Protein AF-A0A4P9WQF4-F1 (afdb_monomer)

Secondary structure (DSSP, 8-state):
-EEEE---S---HHHHHHHHHHHTTT-S-EEEEESSPPPHHHHHHHHHH-SSSEEEEEHHHHSS-GGG-TTPPEEEEPPHHHHHHHHHH-SS-GGGS-EE-TTSHHHHHTTPPTT-EEEEE-SSS-S-EEEEEE-

Radius of gyration: 17.92 Å; Cα contacts (8 Å, |Δi|>4): 181; chains: 1; bounding box: 35×30×51 Å

InterPro domains:
  IPR000783 RNA polymerase, subunit H/Rpb5 C-terminal [PF01191] (64-128)
  IPR014381 DNA-directed RNA polymerase subunit Rpo5/Rpb5 [PTHR10535] (1-129)
  IPR035913 RPB5-like RNA polymerase subunit superfamily [G3DSA:3.90.940.20] (62-134)
  IPR035913 RPB5-like RNA polymerase subunit superfamily [SSF55287] (62-118)
  IPR036710 RNA polymerase Rpb5, N-terminal domain superfamily [G3DSA:3.40.1340.10] (1-61)
  IPR036710 RNA polymerase Rpb5, N-terminal domain superfamily [SSF53036] (1-65)

Organism: NCBI:txid388810

Foldseek 3Di:
DEEDEDPDQEDDLVNVVVVLVVQVVPHQAYEYEYQDDYDPNNVVSCVVSPPVHYHYDYVVVVPDDPCPDLFFFDKDWDDPVRVVVCCVPDPDDPVPAAEDECPPVVNVVVVPDAQTKMWTARPPDPGDIHIYGYD

Nearest PDB structures (foldseek):
  7wbx-assembly1_E  TM=8.817E-01  e=1.038E-11  Komagataella phaffii
  9ja1-assembly1_E  TM=8.743E-01  e=2.109E-11  Saccharomyces cerevisiae
  6hlq-assembly1_E  TM=8.588E-01  e=5.547E-11  Saccharomyces cerevisiae S288C
  6drd-assembly1_E  TM=8.471E-01  e=6.426E-10  Homo sapiens
  8hil-assembly1_E  TM=8.401E-01  e=7.940E-09  Brassica oleracea

Mean predicted aligned error: 7.62 Å

pLDDT: mean 82.01, std 7.4, range [55.91, 90.62]

Structure (mmCIF, N/CA/C/O backbone):
data_AF-A0A4P9WQF4-F1
#
_entry.id   AF-A0A4P9WQF4-F1
#
loop_
_atom_site.group_PDB
_atom_site.id
_atom_site.type_symbol
_atom_site.label_atom_id
_atom_site.label_alt_id
_atom_site.label_comp_id
_atom_site.label_asym_id
_atom_site.label_entity_id
_atom_site.label_seq_id
_atom_site.pdbx_PDB_ins_code
_atom_site.Cartn_x
_atom_site.Cartn_y
_atom_site.Cartn_z
_atom_site.occupancy
_atom_site.B_iso_or_equiv
_atom_site.auth_seq_id
_atom_site.auth_comp_id
_atom_site.auth_asym_id
_atom_site.auth_atom_id
_atom_site.pdbx_PDB_model_num
ATOM 1 N N . MET A 1 1 ? -0.306 -15.855 3.490 1.00 78.12 1 MET A N 1
ATOM 2 C CA . MET A 1 1 ? -1.170 -14.662 3.510 1.00 78.12 1 MET A CA 1
ATOM 3 C C . MET A 1 1 ? -2.424 -14.949 4.323 1.00 78.12 1 MET A C 1
ATOM 5 O O . MET A 1 1 ? -2.984 -16.028 4.160 1.00 78.12 1 MET A O 1
ATOM 9 N N . ILE A 1 2 ? -2.851 -14.028 5.186 1.00 87.25 2 ILE A N 1
ATOM 10 C CA . ILE A 1 2 ? -4.132 -14.094 5.909 1.00 87.25 2 ILE A CA 1
ATOM 11 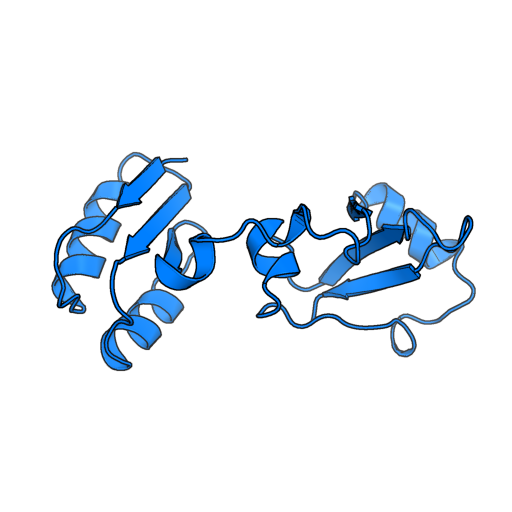C C . ILE A 1 2 ? -4.894 -12.780 5.737 1.00 87.25 2 ILE A C 1
ATOM 13 O O . ILE A 1 2 ? -4.273 -11.728 5.658 1.00 87.25 2 ILE A O 1
ATOM 17 N N . VAL A 1 3 ? -6.223 -12.837 5.690 1.00 89.31 3 VAL A N 1
ATOM 18 C CA . VAL A 1 3 ? -7.079 -11.643 5.702 1.00 89.31 3 VAL A CA 1
ATOM 19 C C . VAL A 1 3 ? -7.835 -11.626 7.022 1.00 89.31 3 VAL A C 1
ATOM 21 O O . VAL A 1 3 ? -8.517 -12.597 7.357 1.00 89.31 3 VAL A O 1
ATOM 24 N N . TYR A 1 4 ? -7.685 -10.552 7.790 1.00 88.75 4 TYR A N 1
ATOM 25 C CA . TYR A 1 4 ? -8.260 -10.421 9.120 1.00 88.75 4 TYR A CA 1
ATOM 26 C C . TYR A 1 4 ? -9.218 -9.233 9.180 1.00 88.75 4 TYR A C 1
ATOM 28 O O . TYR A 1 4 ? -8.803 -8.082 9.066 1.00 88.75 4 TYR A O 1
ATOM 36 N N . PHE A 1 5 ? -10.501 -9.524 9.389 1.00 89.56 5 PHE A N 1
ATOM 37 C CA . PHE A 1 5 ? -11.546 -8.516 9.550 1.00 89.56 5 PHE A CA 1
ATOM 38 C C . PHE A 1 5 ? -11.734 -8.191 11.030 1.00 89.56 5 PHE A C 1
ATOM 40 O O . PHE A 1 5 ? -12.100 -9.055 11.835 1.00 89.56 5 PHE A O 1
ATOM 47 N N . LEU A 1 6 ? -11.501 -6.936 11.391 1.00 88.06 6 LEU A N 1
ATOM 48 C CA . LEU A 1 6 ? -11.782 -6.423 12.721 1.00 88.06 6 LEU A CA 1
ATOM 49 C C . LEU A 1 6 ? -13.272 -6.121 12.858 1.00 88.06 6 LEU A C 1
ATOM 51 O O . LEU A 1 6 ? -13.861 -5.458 12.019 1.00 88.06 6 LEU A O 1
ATOM 55 N N . LYS A 1 7 ? -13.882 -6.597 13.944 1.00 84.69 7 LYS A N 1
ATOM 56 C CA . LYS A 1 7 ? -15.284 -6.289 14.282 1.00 84.69 7 LYS A CA 1
ATOM 57 C C . LYS A 1 7 ? -15.424 -5.083 15.208 1.00 84.69 7 LYS A C 1
ATOM 59 O O . LYS A 1 7 ? -16.532 -4.658 15.508 1.00 84.69 7 LYS A O 1
ATOM 64 N N . GLU A 1 8 ? -14.309 -4.589 15.734 1.00 82.31 8 GLU A N 1
ATOM 65 C CA . GLU A 1 8 ? -14.295 -3.515 16.717 1.00 82.31 8 GLU A CA 1
ATOM 66 C C . GLU A 1 8 ? -14.288 -2.157 16.014 1.00 82.31 8 GLU A C 1
ATOM 68 O O . GLU A 1 8 ? -13.441 -1.886 15.167 1.00 82.31 8 GLU A O 1
ATOM 73 N N . ASP A 1 9 ? -15.198 -1.279 16.429 1.00 73.06 9 ASP A N 1
ATOM 74 C CA . ASP A 1 9 ? -15.320 0.080 15.890 1.00 73.06 9 ASP A CA 1
ATOM 75 C C . ASP A 1 9 ? -14.154 1.002 16.280 1.00 73.06 9 ASP A C 1
ATOM 77 O O . ASP A 1 9 ? -13.912 2.013 15.624 1.00 73.06 9 ASP A O 1
ATOM 81 N N . ARG A 1 10 ? -13.459 0.706 17.386 1.00 77.38 10 ARG A N 1
ATOM 82 C CA . ARG A 1 10 ? -12.367 1.534 17.916 1.00 77.38 10 ARG A CA 1
ATOM 83 C C . ARG A 1 10 ? -11.091 0.722 18.005 1.00 77.38 10 ARG A C 1
ATOM 85 O O . ARG A 1 10 ? -10.898 -0.043 18.945 1.00 77.38 10 ARG A O 1
ATOM 92 N N . ILE A 1 11 ? -10.201 0.951 17.051 1.00 82.44 11 ILE A N 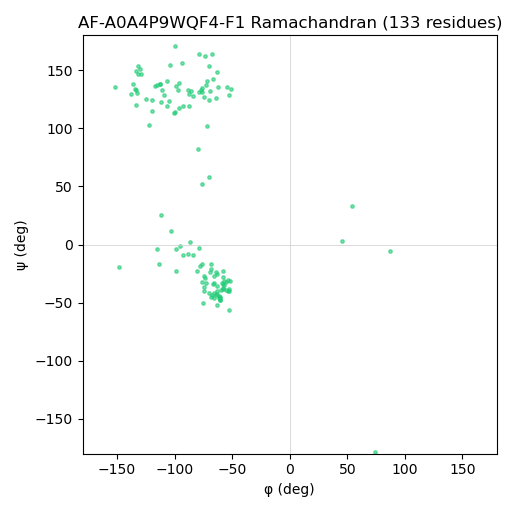1
ATOM 93 C CA . ILE A 1 11 ? -8.922 0.255 16.976 1.00 82.44 11 ILE A CA 1
ATOM 94 C C . ILE A 1 11 ? -7.839 1.175 17.525 1.00 82.44 11 ILE A C 1
ATOM 96 O O . ILE A 1 11 ? -7.534 2.228 16.965 1.00 82.44 11 ILE A O 1
ATOM 100 N N . GLY A 1 12 ? -7.281 0.772 18.663 1.00 82.56 12 GLY A N 1
ATOM 101 C CA . GLY A 1 12 ? -6.122 1.416 19.272 1.00 82.56 12 GLY A CA 1
ATOM 102 C C . GLY A 1 12 ? -4.824 0.665 18.982 1.00 82.56 12 GLY A C 1
ATOM 103 O O . GLY A 1 12 ? -4.829 -0.487 18.545 1.00 82.56 12 GLY A O 1
ATOM 104 N N . THR A 1 13 ? -3.700 1.285 19.337 1.00 83.25 13 THR A N 1
ATOM 105 C CA . THR A 1 13 ? -2.350 0.711 19.189 1.00 83.25 13 THR A CA 1
ATOM 106 C C . THR A 1 13 ? -2.218 -0.675 19.827 1.00 83.25 13 THR A C 1
ATOM 108 O O . THR A 1 13 ? -1.665 -1.579 19.215 1.00 83.25 13 THR A O 1
ATOM 111 N N . LYS A 1 14 ? -2.823 -0.897 21.003 1.00 84.38 14 LYS A N 1
ATOM 112 C CA . LYS A 1 14 ? -2.816 -2.199 21.702 1.00 84.38 14 LYS A CA 1
ATOM 113 C C . LYS A 1 14 ? -3.404 -3.347 20.872 1.00 84.38 14 LYS A C 1
ATOM 115 O O . LYS A 1 14 ? -2.903 -4.469 20.948 1.00 84.38 14 LYS A O 1
ATOM 120 N N . HIS A 1 15 ? -4.464 -3.080 20.107 1.00 83.69 15 HIS A N 1
ATOM 121 C CA . HIS A 1 15 ? -5.103 -4.092 19.261 1.00 83.69 15 HIS A CA 1
ATOM 122 C C . HIS A 1 15 ? -4.171 -4.476 18.113 1.00 83.69 15 HIS A C 1
ATOM 124 O O . HIS A 1 15 ? -3.934 -5.660 17.885 1.00 83.69 15 HIS A O 1
ATOM 130 N N . ILE A 1 16 ? -3.559 -3.475 17.476 1.00 82.94 16 ILE A N 1
ATOM 131 C CA . ILE A 1 16 ? -2.578 -3.668 16.405 1.00 82.94 16 ILE A CA 1
ATOM 132 C C . ILE A 1 16 ? -1.374 -4.469 16.911 1.00 82.94 16 ILE A C 1
ATOM 134 O O . ILE A 1 16 ? -1.017 -5.469 16.299 1.00 82.94 16 ILE A O 1
ATOM 138 N N . THR A 1 17 ? -0.800 -4.122 18.069 1.00 84.81 17 THR A N 1
ATOM 139 C CA . THR A 1 17 ? 0.336 -4.864 18.648 1.00 84.81 17 THR A CA 1
ATOM 140 C C . THR A 1 17 ? -0.009 -6.330 18.927 1.00 84.81 17 THR A C 1
ATOM 142 O O . THR A 1 17 ? 0.808 -7.224 18.708 1.00 84.81 17 THR A O 1
ATOM 145 N N . LYS A 1 18 ? -1.227 -6.609 19.410 1.00 85.62 18 LYS A N 1
ATOM 146 C CA . LYS A 1 18 ? -1.690 -7.983 19.655 1.00 85.62 18 LYS A CA 1
ATOM 147 C C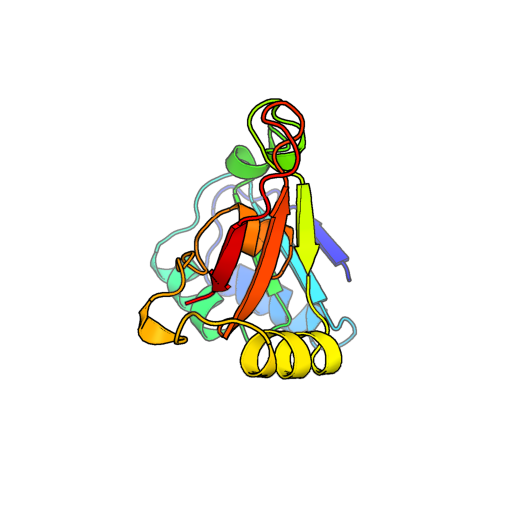 . LYS A 1 18 ? -1.773 -8.783 18.353 1.00 85.62 18 LYS A C 1
ATOM 149 O O . LYS A 1 18 ? -1.352 -9.937 18.328 1.00 85.62 18 LYS A O 1
ATOM 154 N N . ILE A 1 19 ? -2.308 -8.168 17.300 1.00 81.56 19 ILE A N 1
ATOM 155 C CA . ILE A 1 19 ? -2.439 -8.769 15.970 1.00 81.56 19 ILE A CA 1
ATOM 156 C C . ILE A 1 19 ? -1.057 -9.012 15.366 1.00 81.56 19 ILE A C 1
ATOM 158 O O . ILE A 1 19 ? -0.782 -10.129 14.938 1.00 81.56 19 ILE A O 1
ATOM 162 N N . TYR A 1 20 ? -0.160 -8.027 15.445 1.00 81.38 20 TYR A N 1
ATOM 163 C CA . TYR A 1 20 ? 1.228 -8.154 15.005 1.00 81.38 20 TYR A CA 1
ATOM 164 C C . TYR A 1 20 ? 1.906 -9.369 15.642 1.00 81.38 20 TYR A C 1
ATOM 166 O O . TYR A 1 20 ? 2.276 -10.306 14.943 1.00 81.38 20 TYR A O 1
ATOM 174 N N . ASN A 1 21 ? 1.921 -9.447 16.977 1.00 82.25 21 ASN A N 1
ATOM 175 C CA . ASN A 1 21 ? 2.521 -10.569 17.709 1.00 82.25 21 ASN A CA 1
ATOM 176 C C . ASN A 1 21 ? 1.916 -11.942 17.362 1.00 82.25 21 ASN A C 1
ATOM 178 O O . ASN A 1 21 ? 2.582 -12.970 17.512 1.00 82.25 21 ASN A O 1
ATOM 182 N N . MET A 1 22 ? 0.648 -11.983 16.945 1.00 79.06 22 MET A N 1
ATOM 183 C CA . MET A 1 22 ? -0.007 -13.207 16.484 1.00 79.06 22 MET A CA 1
ATOM 184 C C . MET A 1 22 ? 0.483 -13.617 15.087 1.00 79.06 22 MET A C 1
ATOM 186 O O . MET A 1 22 ? 0.689 -14.807 14.844 1.00 79.06 22 MET A O 1
ATOM 190 N N . ILE A 1 23 ? 0.684 -12.647 14.193 1.00 78.38 23 ILE A N 1
ATOM 191 C CA . ILE A 1 23 ? 1.065 -12.848 12.789 1.00 78.38 23 ILE A CA 1
ATOM 192 C C . ILE A 1 23 ? 2.541 -13.220 12.669 1.00 78.38 23 ILE A C 1
ATOM 194 O O . ILE A 1 23 ? 2.841 -14.256 12.075 1.00 78.38 23 ILE A O 1
ATOM 198 N N . THR A 1 24 ? 3.453 -12.462 13.293 1.00 71.81 24 THR A N 1
ATOM 199 C CA . THR A 1 24 ? 4.915 -12.626 13.125 1.00 71.81 24 THR A CA 1
ATOM 200 C C . THR A 1 24 ? 5.405 -14.030 13.489 1.00 71.81 24 THR A C 1
ATOM 202 O O . THR A 1 24 ? 6.447 -14.483 13.032 1.00 71.81 24 THR A O 1
ATOM 205 N N . ARG A 1 25 ? 4.645 -14.763 14.310 1.00 71.62 25 ARG A N 1
ATOM 206 C CA . ARG A 1 25 ? 4.991 -16.124 14.739 1.00 71.62 25 ARG A CA 1
ATOM 207 C C . ARG A 1 25 ? 4.720 -17.201 13.691 1.00 71.62 25 ARG A C 1
ATOM 209 O O . ARG A 1 25 ? 5.194 -18.320 13.874 1.00 71.62 25 ARG A O 1
ATOM 216 N N . ARG A 1 26 ? 3.894 -16.936 12.671 1.00 70.06 26 ARG A N 1
ATOM 217 C CA . ARG A 1 26 ? 3.389 -17.986 11.763 1.00 70.06 26 ARG A CA 1
ATOM 218 C C . ARG A 1 26 ? 3.132 -17.552 10.322 1.00 70.06 26 ARG A C 1
ATOM 220 O O . ARG A 1 26 ? 2.999 -18.424 9.469 1.00 70.06 26 ARG A O 1
ATOM 227 N N . ILE A 1 27 ? 2.980 -16.260 10.049 1.00 77.81 27 ILE A N 1
ATOM 228 C CA . ILE A 1 27 ? 2.432 -15.764 8.785 1.00 77.81 27 ILE A CA 1
ATOM 229 C C . ILE A 1 27 ? 3.326 -14.646 8.253 1.00 77.81 27 ILE A C 1
ATOM 231 O O . ILE A 1 27 ? 3.644 -13.707 8.973 1.00 77.81 27 ILE A O 1
ATOM 235 N N . SER A 1 28 ? 3.699 -14.755 6.979 1.00 77.44 28 SER A N 1
ATOM 236 C CA . SER A 1 28 ? 4.568 -13.801 6.284 1.00 77.44 28 SER A CA 1
ATOM 237 C C . SER A 1 28 ? 3.856 -12.543 5.786 1.00 77.44 28 SER A C 1
ATOM 239 O O . SER A 1 28 ? 4.514 -11.545 5.549 1.00 77.44 28 SER A O 1
ATOM 241 N N . HIS A 1 29 ? 2.535 -12.582 5.592 1.00 82.31 29 HIS A N 1
ATOM 242 C CA . HIS A 1 29 ? 1.779 -11.441 5.074 1.00 82.31 29 HIS A CA 1
ATOM 243 C C . HIS A 1 29 ? 0.324 -11.455 5.564 1.00 82.31 29 HIS A C 1
ATOM 245 O O . HIS A 1 29 ? -0.329 -12.510 5.559 1.00 82.31 29 HIS A O 1
ATOM 251 N N . CYS A 1 30 ? -0.191 -10.305 5.985 1.00 86.31 30 CYS A N 1
ATOM 252 C CA . CYS A 1 30 ? -1.513 -10.132 6.569 1.00 86.31 30 CYS A CA 1
ATOM 253 C C . CYS A 1 30 ? -2.201 -8.876 6.038 1.00 86.31 30 CYS A C 1
ATOM 255 O O . CYS A 1 30 ? -1.677 -7.781 6.169 1.00 86.31 30 CYS A O 1
ATOM 257 N N . ILE A 1 31 ? -3.435 -9.022 5.570 1.00 88.62 31 ILE A N 1
ATOM 258 C CA . ILE A 1 31 ? -4.304 -7.909 5.194 1.00 88.62 31 ILE A CA 1
ATOM 259 C C . ILE A 1 31 ? -5.272 -7.660 6.347 1.00 88.62 31 ILE A C 1
ATOM 261 O O . ILE A 1 31 ? -6.106 -8.509 6.671 1.00 88.62 31 ILE A O 1
ATOM 265 N N . LEU A 1 32 ? -5.153 -6.503 6.986 1.00 89.12 32 LEU A N 1
ATOM 266 C CA . LEU A 1 32 ? -6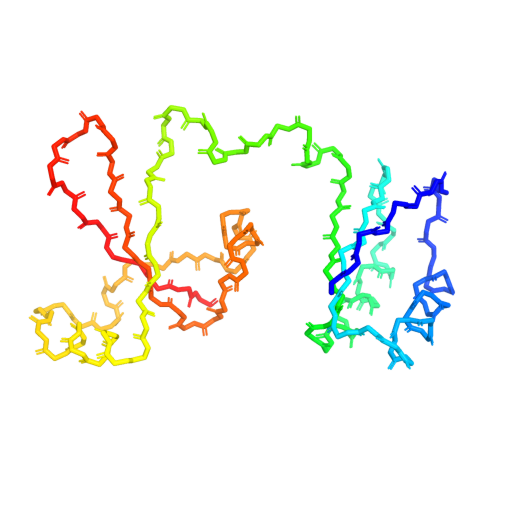.003 -6.061 8.079 1.00 89.12 32 LEU A CA 1
ATOM 267 C C . LEU A 1 32 ? -7.120 -5.163 7.545 1.00 89.12 32 LEU A C 1
ATOM 269 O O . LEU A 1 32 ? -6.858 -4.078 7.033 1.00 89.12 32 LEU A O 1
ATOM 273 N N . VAL A 1 33 ? -8.370 -5.587 7.706 1.00 90.62 33 VAL A N 1
ATOM 274 C CA . VAL A 1 33 ? -9.545 -4.814 7.284 1.00 90.62 33 VAL A CA 1
ATOM 275 C C . VAL A 1 33 ? -10.310 -4.334 8.507 1.00 90.62 33 VAL A C 1
ATOM 277 O O . VAL A 1 33 ? -10.567 -5.118 9.424 1.00 90.62 33 VAL A O 1
ATOM 280 N N . TYR A 1 34 ? -10.682 -3.057 8.525 1.00 90.44 34 TYR A N 1
ATOM 281 C CA . TYR A 1 34 ? -11.429 -2.454 9.625 1.00 90.44 34 TYR A CA 1
ATOM 282 C C . TYR A 1 34 ? -12.637 -1.633 9.161 1.00 90.44 34 TYR A C 1
ATOM 284 O O . TYR A 1 34 ? -12.564 -0.977 8.124 1.00 90.44 34 TYR A O 1
ATOM 292 N N . PRO A 1 35 ? -13.732 -1.613 9.944 1.00 89.44 35 PRO A N 1
ATOM 293 C CA . PRO A 1 35 ? -15.007 -1.045 9.510 1.00 89.44 35 PRO A CA 1
ATOM 294 C C . PRO A 1 35 ? -14.994 0.485 9.463 1.00 89.44 35 PRO A C 1
ATOM 296 O O . PRO A 1 35 ? -15.717 1.089 8.682 1.00 89.44 35 PRO A O 1
ATOM 299 N N . LYS A 1 36 ? -14.185 1.135 10.309 1.00 88.38 36 LYS A N 1
ATOM 300 C CA . LYS A 1 36 ? -14.103 2.598 10.417 1.00 88.38 36 LYS A CA 1
ATOM 301 C C . LYS A 1 36 ? -12.651 3.061 10.447 1.00 88.38 36 LYS A C 1
ATOM 303 O O . LYS A 1 36 ? -11.820 2.337 10.998 1.00 88.38 36 LYS A O 1
ATOM 308 N N . PRO A 1 37 ? -12.348 4.269 9.934 1.00 85.19 37 PRO A N 1
ATOM 309 C CA . PRO A 1 37 ? -11.013 4.845 10.021 1.00 85.19 37 PRO A CA 1
ATOM 310 C C . PRO A 1 37 ? -10.480 4.816 11.453 1.00 85.19 37 PRO A C 1
ATOM 312 O O . PRO A 1 37 ? -11.177 5.171 12.409 1.00 85.19 37 PRO A O 1
ATOM 315 N N . ILE A 1 38 ? -9.236 4.378 11.595 1.00 87.31 38 ILE A N 1
ATOM 316 C CA . ILE A 1 38 ? -8.553 4.318 12.883 1.00 87.31 38 ILE A CA 1
ATOM 317 C C . ILE A 1 38 ? -8.045 5.703 13.298 1.00 87.31 38 ILE A C 1
ATOM 319 O O . ILE A 1 38 ? -7.949 6.627 12.496 1.00 87.31 38 ILE A O 1
ATOM 323 N N . SER A 1 39 ? -7.705 5.862 14.577 1.00 86.25 39 SER A N 1
ATOM 324 C CA . SER A 1 39 ? -7.071 7.100 15.052 1.00 86.25 39 SER A CA 1
ATOM 325 C C . SER A 1 39 ? -5.703 7.329 14.396 1.00 86.25 39 SER A C 1
ATOM 327 O O . SER A 1 39 ? -4.962 6.368 14.197 1.00 86.25 39 SER A O 1
ATOM 329 N N . LEU A 1 40 ? -5.314 8.592 14.189 1.00 84.88 40 LEU A N 1
ATOM 330 C CA . LEU A 1 40 ? -4.007 8.963 13.623 1.00 84.88 40 LEU A CA 1
ATOM 331 C C . LEU A 1 40 ? -2.829 8.308 14.368 1.00 84.88 40 LEU A C 1
ATOM 333 O O . LEU A 1 40 ? -1.883 7.834 13.757 1.00 84.88 40 LEU A O 1
ATOM 337 N N . ALA A 1 41 ? -2.909 8.197 15.698 1.00 85.44 41 ALA A N 1
ATOM 338 C CA . ALA A 1 41 ? -1.885 7.517 16.495 1.00 85.44 41 ALA A CA 1
ATOM 339 C C . ALA A 1 41 ? -1.757 6.016 16.170 1.00 85.44 41 ALA A C 1
ATOM 341 O O . ALA A 1 41 ? -0.661 5.461 16.225 1.00 85.44 41 ALA A O 1
ATOM 342 N N . ALA A 1 42 ? -2.874 5.354 15.860 1.00 84.38 42 ALA A N 1
ATOM 343 C CA . ALA A 1 42 ? -2.898 3.954 15.450 1.00 84.38 42 ALA A CA 1
ATOM 344 C C . ALA A 1 42 ? -2.397 3.785 14.007 1.00 84.38 42 ALA A C 1
ATOM 346 O O . ALA A 1 42 ? -1.673 2.832 13.735 1.00 84.38 42 ALA A O 1
ATOM 347 N N . GLU A 1 43 ? -2.720 4.728 13.123 1.00 83.62 43 GLU A N 1
ATOM 348 C CA . GLU A 1 43 ? -2.224 4.778 11.744 1.00 83.62 43 GLU A CA 1
ATOM 349 C C . GLU A 1 43 ? -0.704 4.960 11.703 1.00 83.62 43 GLU A C 1
ATOM 351 O O . GLU A 1 43 ? -0.003 4.107 11.170 1.00 83.62 43 GLU A O 1
ATOM 356 N N . THR A 1 44 ? -0.166 5.961 12.406 1.00 84.88 44 THR A N 1
ATOM 357 C CA . THR A 1 44 ? 1.289 6.147 12.535 1.00 84.88 44 THR A CA 1
ATOM 358 C C . THR A 1 44 ? 1.973 4.932 13.169 1.00 84.88 44 THR A C 1
ATOM 360 O O . THR A 1 44 ? 3.126 4.628 12.867 1.00 84.88 44 THR A O 1
ATOM 363 N N . TYR A 1 45 ? 1.298 4.229 14.085 1.00 85.50 45 TYR A N 1
ATOM 364 C CA . TYR A 1 45 ? 1.835 2.999 14.662 1.00 85.50 45 TYR A CA 1
ATOM 365 C C . TYR A 1 45 ? 1.864 1.855 13.641 1.00 85.50 45 TYR A C 1
ATOM 367 O O . TYR A 1 45 ? 2.864 1.145 13.584 1.00 85.50 45 TYR A O 1
ATOM 375 N N . LEU A 1 46 ? 0.822 1.696 12.818 1.00 82.25 46 LEU A N 1
ATOM 376 C CA . LEU A 1 46 ? 0.809 0.731 11.715 1.00 82.25 46 LEU A CA 1
ATOM 377 C C . LEU A 1 46 ? 1.913 1.026 10.705 1.00 82.25 46 LEU A C 1
ATOM 379 O O . LEU A 1 46 ? 2.667 0.117 10.393 1.00 82.25 46 LEU A O 1
ATOM 383 N N . GLU A 1 47 ? 2.068 2.277 10.273 1.00 79.81 47 GLU A N 1
ATOM 384 C CA . GLU A 1 47 ? 3.130 2.693 9.344 1.00 79.81 47 GLU A CA 1
ATOM 385 C C . GLU A 1 47 ? 4.533 2.388 9.885 1.00 79.81 47 GLU A C 1
ATOM 387 O O . GLU A 1 47 ? 5.412 1.965 9.145 1.00 79.81 47 GLU A O 1
ATOM 392 N N . LYS A 1 48 ? 4.752 2.547 11.196 1.00 79.12 48 LYS A N 1
ATOM 393 C CA . LYS A 1 48 ? 6.028 2.185 11.840 1.00 79.12 48 LYS A CA 1
ATOM 394 C C . LYS A 1 48 ? 6.224 0.683 12.015 1.00 79.12 48 LYS A C 1
ATOM 396 O O . LYS A 1 48 ? 7.355 0.232 12.130 1.00 79.12 48 LYS A O 1
ATOM 401 N N . THR A 1 49 ? 5.128 -0.061 12.115 1.00 72.19 49 THR A N 1
ATOM 402 C CA . THR A 1 49 ? 5.130 -1.524 12.276 1.00 72.19 49 THR A CA 1
ATOM 403 C C . THR A 1 49 ? 5.149 -2.235 10.916 1.00 72.19 49 THR A C 1
ATOM 405 O O . THR A 1 49 ? 5.304 -3.450 10.862 1.00 72.19 49 THR A O 1
ATOM 408 N N . HIS A 1 50 ? 4.999 -1.478 9.827 1.00 62.84 50 HIS A N 1
ATOM 409 C CA . HIS A 1 50 ? 4.975 -1.906 8.432 1.00 62.84 50 HIS A CA 1
ATOM 410 C C . HIS A 1 50 ? 6.371 -2.373 7.961 1.00 62.84 50 HIS A C 1
ATOM 412 O O . HIS A 1 50 ? 6.936 -1.851 7.010 1.00 62.84 50 HIS A O 1
ATOM 418 N N . GLU A 1 51 ? 6.950 -3.373 8.624 1.00 57.41 51 GLU A N 1
ATOM 419 C CA . GLU A 1 51 ? 7.956 -4.239 8.008 1.00 57.41 51 GLU A CA 1
ATOM 420 C C . GLU A 1 51 ? 7.194 -5.260 7.150 1.00 57.41 51 GLU A C 1
ATOM 422 O O . GLU A 1 51 ? 6.859 -6.322 7.664 1.00 57.41 51 GLU A O 1
ATOM 427 N N . ASP A 1 52 ? 6.805 -4.890 5.918 1.00 60.72 52 ASP A N 1
ATOM 428 C CA . ASP A 1 52 ? 6.319 -5.697 4.761 1.00 60.72 52 ASP A CA 1
ATOM 429 C C . ASP A 1 52 ? 5.269 -6.818 4.981 1.00 60.72 52 ASP A C 1
ATOM 431 O O . ASP A 1 52 ? 4.865 -7.534 4.062 1.00 60.72 52 ASP A O 1
ATOM 435 N N . THR A 1 53 ? 4.785 -6.983 6.205 1.00 69.31 53 THR A N 1
ATOM 436 C CA . THR A 1 53 ? 4.057 -8.170 6.665 1.00 69.31 53 THR A CA 1
ATOM 437 C C . THR A 1 53 ? 2.604 -7.863 6.985 1.00 69.31 53 THR A C 1
ATOM 439 O O . THR A 1 53 ? 1.808 -8.797 7.085 1.00 69.31 53 THR A O 1
ATOM 442 N N . ILE A 1 54 ? 2.231 -6.591 7.155 1.00 80.88 54 ILE A N 1
ATOM 443 C CA . ILE A 1 54 ? 0.858 -6.184 7.463 1.00 80.88 54 ILE A CA 1
ATOM 444 C C . ILE A 1 54 ? 0.445 -5.021 6.579 1.00 80.88 54 ILE A C 1
ATOM 446 O O . ILE A 1 54 ? 1.025 -3.956 6.691 1.00 80.88 54 ILE A O 1
ATOM 450 N N . GLU A 1 55 ? -0.608 -5.204 5.793 1.00 84.69 55 GLU A N 1
ATOM 451 C CA . GLU A 1 55 ? -1.308 -4.148 5.066 1.00 84.69 55 GLU A CA 1
ATOM 452 C C . GLU A 1 55 ? -2.619 -3.800 5.756 1.00 84.69 55 GLU A C 1
ATOM 454 O O . GLU A 1 55 ? -3.207 -4.631 6.449 1.00 84.69 55 GLU A O 1
ATOM 459 N N . SER A 1 56 ? -3.108 -2.574 5.568 1.00 86.62 56 SER A N 1
ATOM 460 C CA . SER A 1 56 ? -4.306 -2.107 6.260 1.00 86.62 56 SER A CA 1
ATOM 461 C C . SER A 1 56 ? -5.281 -1.385 5.329 1.00 86.62 56 SER A C 1
ATOM 463 O O . SER A 1 56 ? -4.880 -0.528 4.538 1.00 86.62 56 SER A O 1
ATOM 465 N N . PHE A 1 57 ? -6.568 -1.724 5.435 1.00 88.75 57 PHE A N 1
ATOM 466 C CA . PHE A 1 57 ? -7.639 -1.176 4.607 1.00 88.75 57 PHE A CA 1
ATOM 467 C C . PHE A 1 57 ? -8.872 -0.830 5.443 1.00 88.75 57 PHE A C 1
ATOM 469 O O . PHE A 1 57 ? -9.314 -1.608 6.291 1.00 88.75 57 PHE A O 1
ATOM 476 N N . VAL A 1 58 ? -9.477 0.318 5.137 1.00 89.44 58 VAL A N 1
ATOM 477 C CA . VAL A 1 58 ? -10.837 0.633 5.589 1.00 89.44 58 VAL A CA 1
ATOM 478 C C . VAL A 1 58 ? -11.811 -0.166 4.724 1.00 89.44 58 VAL A C 1
ATOM 480 O O . VAL A 1 58 ? -11.681 -0.179 3.499 1.00 89.44 58 VAL A O 1
ATOM 483 N N . GLU A 1 59 ? -12.806 -0.794 5.339 1.00 90.25 59 GLU A N 1
ATOM 484 C CA . GLU A 1 59 ? -13.840 -1.576 4.657 1.00 90.25 59 GLU A CA 1
ATOM 485 C C . GLU A 1 59 ? -14.569 -0.760 3.576 1.00 90.25 59 GLU A C 1
ATOM 487 O O . GLU A 1 59 ? -14.763 -1.248 2.463 1.00 90.25 59 GLU A O 1
ATOM 492 N N . ASP A 1 60 ? -14.840 0.521 3.846 1.00 88.50 60 ASP A N 1
ATOM 493 C CA . ASP A 1 60 ? -15.434 1.464 2.890 1.00 88.50 60 ASP A CA 1
ATOM 494 C C . ASP A 1 60 ? -14.643 1.577 1.572 1.00 88.50 60 ASP A C 1
ATOM 496 O O . ASP A 1 60 ? -15.231 1.760 0.503 1.00 88.50 60 ASP A O 1
ATOM 500 N N . HIS A 1 61 ? -13.313 1.428 1.605 1.00 85.69 61 HIS A N 1
ATOM 501 C CA . HIS A 1 61 ? -12.478 1.465 0.398 1.00 85.69 61 HIS A CA 1
ATOM 502 C C . HIS A 1 61 ? -12.556 0.180 -0.435 1.00 85.69 61 HIS A C 1
ATOM 504 O O . HIS A 1 61 ? -12.183 0.193 -1.608 1.00 85.69 61 HIS A O 1
ATOM 510 N N . LEU A 1 62 ? -13.045 -0.917 0.145 1.00 88.25 62 LEU A N 1
ATOM 511 C CA . LEU A 1 62 ? -13.130 -2.229 -0.499 1.00 88.25 62 LEU A CA 1
ATOM 512 C C . LEU A 1 62 ? -14.527 -2.537 -1.060 1.00 88.25 62 LEU A C 1
ATOM 514 O O . LEU A 1 62 ? -14.700 -3.558 -1.726 1.00 88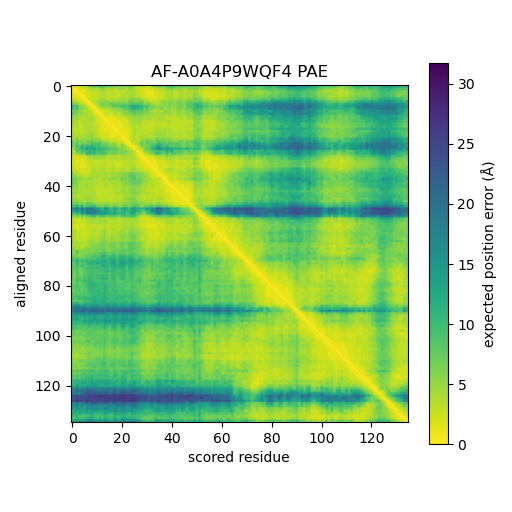.25 62 LEU A O 1
ATOM 518 N N . LEU A 1 63 ? -15.512 -1.654 -0.848 1.00 88.44 63 LEU A N 1
ATOM 519 C CA . LEU A 1 63 ? -16.898 -1.843 -1.303 1.00 88.44 63 LEU A CA 1
ATOM 520 C C . LEU A 1 63 ? -17.017 -2.030 -2.820 1.00 88.44 63 LEU A C 1
ATOM 522 O O . LEU A 1 63 ? -17.884 -2.761 -3.300 1.00 88.44 63 LEU A O 1
ATOM 526 N N . VAL A 1 64 ? -16.149 -1.369 -3.588 1.00 87.81 64 VAL A N 1
ATOM 527 C CA . VAL A 1 64 ? -16.122 -1.460 -5.048 1.00 87.81 64 VAL A CA 1
ATOM 528 C C . VAL A 1 64 ? -14.731 -1.866 -5.495 1.00 87.81 64 VAL A C 1
ATOM 530 O O . VAL A 1 64 ? -13.748 -1.182 -5.224 1.00 87.81 64 VAL A O 1
ATOM 533 N N . ASN A 1 65 ? -14.649 -2.951 -6.266 1.00 86.50 65 ASN A N 1
ATOM 534 C CA . ASN A 1 65 ? -13.396 -3.311 -6.910 1.00 86.50 65 ASN A CA 1
ATOM 535 C C . ASN A 1 65 ? -13.092 -2.322 -8.046 1.00 86.50 65 ASN A C 1
ATOM 537 O O . ASN A 1 65 ? -13.640 -2.425 -9.148 1.00 86.50 65 ASN A O 1
ATOM 541 N N . ILE A 1 66 ? -12.182 -1.388 -7.770 1.00 84.38 66 ILE A N 1
ATOM 542 C CA . ILE A 1 66 ? -11.758 -0.339 -8.700 1.00 84.38 66 ILE A CA 1
ATOM 543 C C . ILE A 1 66 ? -11.213 -0.896 -10.020 1.00 84.38 66 ILE A C 1
ATOM 545 O O . ILE A 1 66 ? -11.433 -0.283 -11.060 1.00 84.38 66 ILE A O 1
ATOM 549 N N . THR A 1 67 ? -10.584 -2.077 -10.019 1.00 82.38 67 THR A N 1
ATOM 550 C CA . THR A 1 67 ? -9.975 -2.671 -11.227 1.00 82.38 67 THR A CA 1
ATOM 551 C C . THR A 1 67 ? -11.004 -3.106 -12.267 1.00 82.38 67 THR A C 1
ATOM 553 O O . THR A 1 67 ? -10.686 -3.207 -13.449 1.00 82.38 67 THR A O 1
ATOM 556 N N . LYS A 1 68 ? -12.260 -3.316 -11.857 1.00 83.06 68 LYS A N 1
ATOM 557 C CA . LYS A 1 68 ? -13.359 -3.705 -12.753 1.00 83.06 68 LYS A CA 1
ATOM 558 C C . LYS A 1 68 ? -14.058 -2.508 -13.401 1.00 83.06 68 LYS A C 1
ATOM 560 O O . LYS A 1 68 ? -15.032 -2.684 -14.131 1.00 83.06 68 LYS A O 1
ATOM 565 N N . ASN A 1 69 ? -13.597 -1.288 -13.135 1.00 83.25 69 ASN A N 1
ATOM 566 C CA . ASN A 1 69 ? -14.150 -0.096 -13.760 1.00 83.25 69 ASN A CA 1
ATOM 567 C C . ASN A 1 69 ? -13.791 -0.066 -15.257 1.00 83.25 69 ASN A C 1
ATOM 569 O O . ASN A 1 69 ? -12.631 -0.218 -15.626 1.00 83.25 69 ASN A O 1
ATOM 573 N N . ARG A 1 70 ? -14.775 0.203 -16.125 1.00 80.75 70 ARG A N 1
ATOM 574 C CA . ARG A 1 70 ? -14.604 0.306 -17.589 1.00 80.75 70 ARG A CA 1
ATOM 575 C C . ARG A 1 70 ? -13.485 1.266 -18.018 1.00 80.75 70 ARG A C 1
ATOM 577 O O . ARG A 1 70 ? -12.892 1.089 -19.079 1.00 80.75 70 ARG A O 1
ATOM 584 N N . LEU A 1 71 ? -13.240 2.319 -17.239 1.00 80.56 71 LEU A N 1
ATOM 585 C CA . LEU A 1 71 ? -12.222 3.330 -17.535 1.00 80.56 71 LEU A CA 1
ATOM 586 C C . LEU A 1 71 ? -10.820 2.932 -17.060 1.00 80.56 71 LEU A C 1
ATOM 588 O O . LEU A 1 71 ? -9.857 3.621 -17.405 1.00 80.56 71 LEU A O 1
ATOM 592 N N . MET A 1 72 ? -10.689 1.849 -16.288 1.00 81.31 72 MET A N 1
ATOM 593 C CA . MET A 1 72 ? -9.388 1.379 -15.836 1.00 81.31 72 MET A CA 1
ATOM 594 C C . MET A 1 72 ? -8.642 0.652 -16.954 1.00 81.31 72 MET A C 1
ATOM 596 O O . MET A 1 72 ? -9.219 -0.178 -17.664 1.00 81.31 72 MET A O 1
ATOM 600 N N . PRO A 1 73 ? -7.354 0.973 -17.155 1.00 82.56 73 PRO A N 1
ATOM 601 C CA . PRO A 1 73 ? -6.512 0.199 -18.042 1.00 82.56 73 PRO A CA 1
ATOM 602 C C . PRO A 1 73 ? -6.149 -1.140 -17.390 1.00 82.56 73 PRO A C 1
ATOM 604 O O . PRO A 1 73 ? -6.244 -1.317 -16.177 1.00 82.56 73 PRO A O 1
ATOM 607 N N . ILE A 1 74 ? -5.696 -2.079 -18.213 1.00 82.12 74 ILE A N 1
ATOM 608 C CA . ILE A 1 74 ? -5.120 -3.335 -17.734 1.00 82.12 74 ILE A CA 1
ATOM 609 C C . ILE A 1 74 ? -3.649 -3.075 -17.422 1.00 82.12 74 ILE A C 1
ATOM 611 O O . ILE A 1 74 ? -2.936 -2.546 -18.280 1.00 82.12 74 ILE A O 1
ATOM 615 N N . TYR A 1 75 ? -3.226 -3.430 -16.211 1.00 85.88 75 TYR A N 1
ATOM 616 C CA . TYR A 1 75 ? -1.861 -3.268 -15.722 1.00 85.88 75 TYR A CA 1
ATOM 617 C C . TYR A 1 75 ? -1.069 -4.563 -15.891 1.00 85.88 75 TYR A C 1
ATOM 619 O O . TYR A 1 75 ? -1.581 -5.653 -15.639 1.00 85.88 75 TYR A O 1
ATOM 627 N N . TYR A 1 76 ? 0.182 -4.418 -16.309 1.00 85.88 76 TYR A N 1
ATOM 628 C CA . TYR A 1 76 ? 1.155 -5.490 -16.454 1.00 85.88 76 TYR A CA 1
ATOM 629 C C . TYR A 1 76 ? 2.470 -5.037 -15.816 1.00 85.88 76 TYR A C 1
ATOM 631 O O . TYR A 1 76 ? 2.920 -3.910 -16.048 1.00 85.88 76 TYR A O 1
ATOM 639 N N . PHE A 1 77 ? 3.065 -5.906 -15.009 1.00 86.38 77 PHE A N 1
ATOM 640 C CA . PHE A 1 77 ? 4.279 -5.622 -14.250 1.00 86.38 77 PHE A CA 1
ATOM 641 C C . PHE A 1 77 ? 5.484 -6.195 -14.973 1.00 86.38 77 PHE A C 1
ATOM 643 O O . PHE A 1 77 ? 5.419 -7.312 -15.484 1.00 86.38 77 PHE A O 1
ATOM 650 N N . LEU A 1 78 ? 6.552 -5.406 -15.040 1.00 86.56 78 LEU A N 1
ATOM 651 C CA . LEU A 1 78 ? 7.808 -5.831 -15.641 1.00 86.56 78 LEU A CA 1
ATOM 652 C C . LEU A 1 78 ? 8.637 -6.553 -14.583 1.00 86.56 78 LEU A C 1
ATOM 654 O O . LEU A 1 78 ? 8.814 -6.048 -13.477 1.00 86.56 78 LEU A O 1
ATOM 658 N N . THR A 1 79 ? 9.175 -7.712 -14.940 1.00 87.81 79 THR A N 1
ATOM 659 C CA . THR A 1 79 ? 10.228 -8.371 -14.158 1.00 87.81 79 THR A CA 1
ATOM 660 C C . THR A 1 79 ? 11.520 -7.554 -14.201 1.00 87.81 79 THR A C 1
ATOM 662 O O . THR A 1 79 ? 11.708 -6.736 -15.103 1.00 87.81 79 THR A O 1
ATOM 665 N N . ASP A 1 80 ? 12.466 -7.814 -13.295 1.00 87.00 80 ASP A N 1
ATOM 666 C CA . ASP A 1 80 ? 13.765 -7.119 -13.283 1.00 87.00 80 ASP A CA 1
ATOM 667 C C . ASP A 1 80 ? 14.491 -7.204 -14.635 1.00 87.00 80 ASP A C 1
ATOM 669 O O . ASP A 1 80 ? 15.025 -6.217 -15.141 1.00 87.00 80 ASP A O 1
ATOM 673 N N . THR A 1 81 ? 14.428 -8.371 -15.284 1.00 88.75 81 THR A N 1
ATOM 674 C CA . THR A 1 81 ? 15.035 -8.572 -16.608 1.00 88.75 81 THR A CA 1
ATOM 675 C C . THR A 1 81 ? 14.366 -7.730 -17.694 1.00 88.75 81 THR A C 1
ATOM 677 O O . THR A 1 81 ? 15.041 -7.134 -18.535 1.00 88.75 81 THR A O 1
ATOM 680 N N . GLU A 1 82 ? 13.036 -7.634 -17.673 1.00 87.31 82 GLU A N 1
ATOM 681 C CA . GLU A 1 82 ? 12.283 -6.828 -18.631 1.00 87.31 82 GLU A CA 1
ATOM 682 C C . GLU A 1 82 ? 12.443 -5.337 -18.347 1.00 87.31 82 GLU A C 1
ATOM 684 O O . GLU A 1 82 ? 12.490 -4.543 -19.284 1.00 87.31 82 GLU A O 1
ATOM 689 N N . LYS A 1 83 ? 12.583 -4.954 -17.076 1.00 86.44 83 LYS A N 1
ATOM 690 C CA . LYS A 1 83 ? 12.881 -3.593 -16.634 1.00 86.44 83 LYS A CA 1
ATOM 691 C C . LYS A 1 83 ? 14.232 -3.139 -17.183 1.00 86.44 83 LYS A C 1
ATOM 693 O O . LYS A 1 83 ? 14.305 -2.070 -17.789 1.00 86.44 83 LYS A O 1
ATOM 698 N N . ASP A 1 84 ? 15.268 -3.969 -17.093 1.00 85.81 84 ASP A N 1
ATOM 699 C CA . ASP A 1 84 ? 16.583 -3.679 -17.678 1.00 85.81 84 ASP A CA 1
ATOM 700 C C . ASP A 1 84 ? 16.520 -3.500 -19.198 1.00 85.81 84 ASP A C 1
ATOM 702 O O . ASP A 1 84 ? 17.090 -2.555 -19.755 1.00 85.81 84 ASP A O 1
ATOM 706 N N . ILE A 1 85 ? 15.809 -4.393 -19.892 1.00 86.31 85 ILE A N 1
ATOM 707 C CA . ILE A 1 85 ? 15.605 -4.291 -21.342 1.00 86.31 85 ILE A CA 1
ATOM 708 C C . ILE A 1 85 ? 14.823 -3.019 -21.676 1.00 86.31 85 ILE A C 1
ATOM 710 O O . ILE A 1 85 ? 15.177 -2.298 -22.612 1.00 86.31 85 ILE A O 1
ATOM 714 N N . PHE A 1 86 ? 13.789 -2.708 -20.900 1.00 84.12 86 PHE A N 1
ATOM 715 C CA . PHE A 1 86 ? 12.959 -1.524 -21.065 1.00 84.12 86 PHE A CA 1
ATOM 716 C C . PHE A 1 86 ? 13.776 -0.241 -20.911 1.00 84.12 86 PHE A C 1
ATOM 718 O O . PHE A 1 86 ? 13.661 0.652 -21.745 1.00 84.12 86 PHE A O 1
ATOM 725 N N . TYR A 1 87 ? 14.658 -0.153 -19.915 1.00 83.56 87 TYR A N 1
ATOM 726 C CA . TYR A 1 87 ? 15.553 0.994 -19.758 1.00 83.56 87 TYR A CA 1
ATOM 727 C C . TYR A 1 87 ? 16.580 1.120 -20.888 1.00 83.56 87 TYR A C 1
ATOM 729 O O . TYR A 1 87 ? 16.902 2.240 -21.274 1.00 83.56 87 TYR A O 1
ATOM 737 N N . LYS A 1 88 ? 17.053 0.004 -21.458 1.00 84.62 88 LYS A N 1
ATOM 738 C CA . LYS A 1 88 ? 18.008 0.005 -22.583 1.00 84.62 88 LYS A CA 1
ATOM 739 C C . LYS A 1 88 ? 17.371 0.358 -23.929 1.00 84.62 88 LYS A C 1
ATOM 741 O O . LYS A 1 88 ? 18.038 0.927 -24.787 1.00 84.62 88 LYS A O 1
ATOM 746 N N . THR A 1 89 ? 16.108 -0.011 -24.134 1.00 82.44 89 THR A N 1
ATOM 747 C CA . THR A 1 89 ? 15.401 0.137 -25.423 1.00 82.44 89 THR A CA 1
ATOM 748 C C . THR A 1 89 ? 14.509 1.374 -25.488 1.00 82.44 89 THR A C 1
ATOM 750 O O . THR A 1 89 ? 14.211 1.871 -26.572 1.00 82.44 89 THR A O 1
ATOM 753 N N . SER A 1 90 ? 14.085 1.894 -24.338 1.00 75.31 90 SER A N 1
ATOM 754 C CA . SER A 1 90 ? 13.278 3.104 -24.230 1.00 75.31 90 SER A CA 1
ATOM 755 C C . SER A 1 90 ? 14.088 4.345 -24.586 1.00 75.31 90 SER A C 1
ATOM 757 O O . SER A 1 90 ? 15.065 4.664 -23.916 1.00 75.31 90 SER A O 1
ATOM 759 N N . CYS A 1 91 ? 13.606 5.129 -25.549 1.00 66.56 91 CYS A N 1
ATOM 760 C CA . CYS A 1 91 ? 14.208 6.422 -25.882 1.00 66.56 91 CYS A CA 1
ATOM 761 C C . CYS A 1 91 ? 14.031 7.490 -24.784 1.00 66.56 91 CYS A C 1
ATOM 763 O O . CYS A 1 91 ? 14.712 8.511 -24.820 1.00 66.56 91 CYS A O 1
ATOM 765 N N . LEU A 1 92 ? 13.107 7.292 -23.833 1.00 80.38 92 LEU A N 1
ATOM 766 C CA . LEU A 1 92 ? 12.839 8.257 -22.763 1.00 80.38 92 LEU A CA 1
ATOM 767 C C . LEU A 1 92 ? 13.737 8.021 -21.537 1.00 80.38 92 LEU A C 1
ATOM 769 O O . LEU A 1 92 ? 13.806 6.879 -21.065 1.00 80.38 92 LEU A O 1
ATOM 773 N N . PRO A 1 93 ? 14.356 9.080 -20.978 1.00 79.69 93 PRO A N 1
ATOM 774 C CA . PRO A 1 93 ? 15.104 9.003 -19.729 1.00 79.69 93 PRO A CA 1
ATOM 775 C C . PRO A 1 93 ? 14.162 8.789 -18.537 1.00 79.69 93 PRO A C 1
ATOM 777 O O . PRO A 1 93 ? 13.005 9.212 -18.561 1.00 79.69 93 PRO A O 1
ATOM 780 N N . ASP A 1 94 ? 14.670 8.176 -17.464 1.00 80.25 94 ASP A N 1
ATOM 781 C CA . ASP A 1 94 ? 13.877 7.847 -16.268 1.00 80.25 94 ASP A CA 1
ATOM 782 C C . ASP A 1 94 ? 13.203 9.076 -15.625 1.00 80.25 94 ASP A C 1
ATOM 784 O O . ASP A 1 94 ? 12.057 9.015 -15.185 1.00 80.25 94 ASP A O 1
ATOM 788 N N . SER A 1 95 ? 13.865 10.236 -15.671 1.00 82.19 95 SER A N 1
ATOM 789 C CA . SER A 1 95 ? 13.340 11.506 -15.152 1.00 82.19 95 SER A CA 1
ATOM 790 C C . SER A 1 95 ? 12.082 12.008 -15.866 1.00 82.19 95 SER A C 1
ATOM 792 O O . SER A 1 95 ? 11.301 12.744 -15.269 1.00 82.19 95 SER A O 1
ATOM 794 N N . GLN A 1 96 ? 11.872 11.621 -17.127 1.00 84.12 96 GLN A N 1
ATOM 795 C CA . GLN A 1 96 ? 10.705 12.020 -17.921 1.00 84.12 96 GLN A CA 1
ATOM 796 C C . GLN A 1 96 ? 9.577 10.985 -17.870 1.00 84.12 96 GLN A C 1
ATOM 798 O O . GLN A 1 96 ? 8.528 11.185 -18.487 1.00 84.12 96 GLN A O 1
ATOM 803 N N . ARG A 1 97 ? 9.768 9.865 -17.164 1.00 84.50 97 ARG A N 1
ATOM 804 C CA . ARG A 1 97 ? 8.737 8.834 -17.072 1.00 84.50 97 ARG A CA 1
ATOM 805 C C . ARG A 1 97 ? 7.590 9.301 -16.170 1.00 84.50 97 ARG A C 1
ATOM 807 O O . ARG A 1 97 ? 7.845 9.841 -15.091 1.00 84.50 97 ARG A O 1
ATOM 814 N N . PRO A 1 98 ? 6.328 9.064 -16.569 1.00 87.31 98 PRO A N 1
ATOM 815 C CA . PRO A 1 98 ? 5.185 9.271 -15.693 1.00 87.31 98 PRO A CA 1
ATOM 816 C C . PRO A 1 98 ? 5.356 8.498 -14.385 1.00 87.31 98 PRO A C 1
ATOM 818 O O . PRO A 1 98 ? 5.735 7.325 -14.393 1.00 87.31 98 PRO A O 1
ATOM 821 N N . ARG A 1 99 ? 5.058 9.155 -13.265 1.00 89.38 99 ARG A N 1
ATOM 822 C CA . ARG A 1 99 ? 5.179 8.576 -11.928 1.00 89.38 99 ARG A CA 1
ATOM 823 C C . ARG A 1 99 ? 3.813 8.407 -11.282 1.00 89.38 99 ARG A C 1
ATOM 825 O O . ARG A 1 99 ? 2.968 9.297 -11.379 1.00 89.38 99 ARG A O 1
ATOM 832 N N . ILE A 1 100 ? 3.606 7.274 -10.624 1.00 89.06 100 ILE A N 1
ATOM 833 C CA . ILE A 1 100 ? 2.426 7.009 -9.799 1.00 89.06 100 ILE A CA 1
ATOM 834 C C . ILE A 1 100 ? 2.831 7.064 -8.324 1.00 89.06 100 ILE A C 1
ATOM 836 O O . ILE A 1 100 ? 3.925 6.646 -7.958 1.00 89.06 100 ILE A O 1
ATOM 840 N N . SER A 1 101 ? 1.976 7.624 -7.470 1.00 87.94 101 SER A N 1
ATOM 841 C CA . SER A 1 101 ? 2.225 7.618 -6.024 1.00 87.94 101 SER A CA 1
ATOM 842 C C . SER A 1 101 ? 2.021 6.214 -5.460 1.00 87.94 101 SER A C 1
ATOM 844 O O . SER A 1 101 ? 1.029 5.577 -5.805 1.00 87.94 101 SER A O 1
ATOM 846 N N . ILE A 1 102 ? 2.873 5.789 -4.525 1.00 85.31 102 ILE A N 1
ATOM 847 C CA . ILE A 1 102 ? 2.687 4.560 -3.737 1.00 85.31 102 ILE A CA 1
ATOM 848 C C . ILE A 1 102 ? 1.319 4.494 -3.034 1.00 85.31 102 ILE A C 1
ATOM 850 O O . ILE A 1 102 ? 0.719 3.433 -2.893 1.00 85.31 102 ILE A O 1
ATOM 854 N N . ASN A 1 103 ? 0.756 5.651 -2.670 1.00 83.00 103 ASN A N 1
ATOM 855 C CA . ASN A 1 103 ? -0.566 5.750 -2.050 1.00 83.00 103 ASN A CA 1
ATOM 856 C C . ASN A 1 103 ? -1.727 5.644 -3.045 1.00 83.00 103 ASN A C 1
ATOM 858 O O . ASN A 1 103 ? -2.888 5.674 -2.637 1.00 83.00 103 ASN A O 1
ATOM 862 N N . ASN A 1 104 ? -1.449 5.538 -4.346 1.00 86.12 104 ASN A N 1
ATOM 863 C CA . ASN A 1 104 ? -2.491 5.311 -5.330 1.00 86.12 104 ASN A CA 1
ATOM 864 C C . ASN A 1 104 ? -3.168 3.955 -5.054 1.00 86.12 104 ASN A C 1
ATOM 866 O O . ASN A 1 104 ? -2.476 2.960 -4.826 1.00 86.12 104 ASN A O 1
ATOM 870 N N . PRO A 1 105 ? -4.507 3.873 -5.108 1.00 83.88 105 PRO A N 1
ATOM 871 C CA . PRO A 1 105 ? -5.209 2.634 -4.797 1.00 83.88 105 PRO A CA 1
ATOM 872 C C . PRO A 1 105 ? -4.883 1.497 -5.780 1.00 83.88 105 PRO A C 1
ATOM 874 O O . PRO A 1 105 ? -4.975 0.335 -5.404 1.00 83.88 105 PRO A O 1
ATOM 877 N N . VAL A 1 106 ? -4.444 1.807 -7.007 1.00 85.69 106 VAL A N 1
ATOM 878 C CA . VAL A 1 106 ? -3.911 0.808 -7.947 1.00 85.69 106 VAL A CA 1
ATOM 879 C C . VAL A 1 106 ? -2.586 0.235 -7.446 1.00 85.69 106 VAL A C 1
ATOM 881 O O . VAL A 1 106 ? -2.409 -0.978 -7.499 1.00 85.69 106 VAL A O 1
ATOM 884 N N . CYS A 1 107 ? -1.682 1.078 -6.934 1.00 87.00 107 CYS A N 1
ATOM 885 C CA . CYS A 1 107 ? -0.413 0.614 -6.370 1.00 87.00 107 CYS A CA 1
ATOM 886 C C . CYS A 1 107 ? -0.641 -0.318 -5.190 1.00 87.00 107 CYS A C 1
ATOM 888 O O . CYS A 1 107 ? -0.075 -1.402 -5.163 1.00 87.00 107 CYS A O 1
ATOM 890 N N . ARG A 1 108 ? -1.545 0.061 -4.282 1.00 84.69 108 ARG A N 1
ATOM 891 C CA . ARG A 1 108 ? -1.918 -0.785 -3.143 1.00 84.69 108 ARG A CA 1
ATOM 892 C C . ARG A 1 108 ? -2.576 -2.097 -3.572 1.00 84.69 108 ARG A C 1
ATOM 894 O O . ARG A 1 108 ? -2.289 -3.127 -2.991 1.00 84.69 108 ARG A O 1
ATOM 901 N N . TYR A 1 109 ? -3.437 -2.081 -4.593 1.00 86.25 109 TYR A N 1
ATOM 902 C CA . TYR A 1 109 ? -4.125 -3.294 -5.054 1.00 86.25 109 TYR A CA 1
ATOM 903 C C . TYR A 1 109 ? -3.179 -4.328 -5.680 1.00 86.25 109 TYR A C 1
ATOM 905 O O . TYR A 1 109 ? -3.430 -5.526 -5.584 1.00 86.25 109 TYR A O 1
ATOM 913 N N . TYR A 1 110 ? -2.132 -3.868 -6.366 1.00 86.12 110 TYR A N 1
ATOM 914 C CA . TYR A 1 110 ? -1.157 -4.732 -7.034 1.00 86.12 110 TYR A CA 1
ATOM 915 C C . TYR A 1 110 ? 0.168 -4.863 -6.271 1.00 86.12 110 TYR A C 1
ATOM 917 O O . TYR A 1 110 ? 1.132 -5.353 -6.851 1.00 86.12 110 TYR A O 1
ATOM 925 N N . GLU A 1 111 ? 0.222 -4.409 -5.015 1.00 82.81 111 GLU A N 1
ATOM 926 C CA . GLU A 1 111 ? 1.421 -4.461 -4.162 1.00 82.81 111 GLU A CA 1
ATOM 927 C C . GLU A 1 111 ? 2.665 -3.819 -4.817 1.00 82.81 111 GLU A C 1
ATOM 929 O O . GLU A 1 111 ? 3.798 -4.248 -4.600 1.00 82.81 111 GLU A O 1
ATOM 934 N N . ILE A 1 112 ? 2.454 -2.775 -5.630 1.00 85.38 112 ILE A N 1
ATOM 935 C CA . ILE A 1 112 ? 3.522 -2.090 -6.371 1.00 85.38 112 ILE A CA 1
ATOM 936 C C . ILE A 1 112 ? 4.481 -1.441 -5.378 1.00 85.38 112 ILE A C 1
ATOM 938 O O . ILE A 1 112 ? 4.052 -0.625 -4.563 1.00 85.38 112 ILE A O 1
ATOM 942 N N . GLN A 1 113 ? 5.772 -1.739 -5.499 1.00 84.94 113 GLN A N 1
ATOM 943 C CA . GLN A 1 113 ? 6.816 -1.170 -4.658 1.00 84.94 113 GLN A CA 1
ATOM 944 C C . GLN A 1 113 ? 7.449 0.076 -5.295 1.00 84.94 113 GLN A C 1
ATOM 946 O O . GLN A 1 113 ? 7.419 0.246 -6.522 1.00 84.94 113 GLN A O 1
ATOM 951 N N . PRO A 1 114 ? 8.051 0.973 -4.491 1.00 85.50 114 PRO A N 1
ATOM 952 C CA . PRO A 1 114 ? 8.807 2.106 -5.013 1.00 85.50 114 PRO A CA 1
AT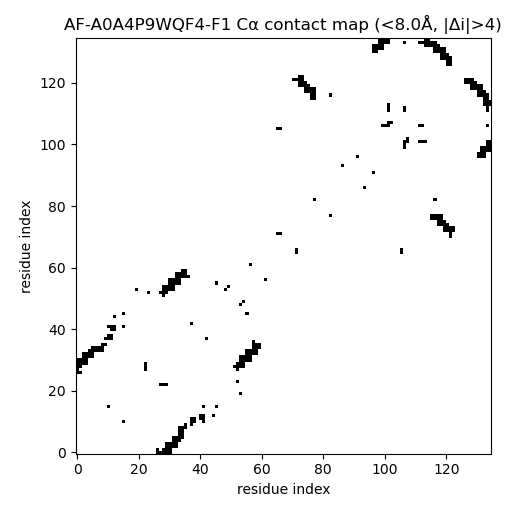OM 953 C C . PRO A 1 114 ? 9.874 1.657 -6.022 1.00 85.50 114 PRO A C 1
ATOM 955 O O . PRO A 1 114 ? 10.688 0.776 -5.752 1.00 85.50 114 PRO A O 1
ATOM 958 N N . GLY A 1 115 ? 9.881 2.275 -7.204 1.00 84.31 115 GLY A N 1
ATOM 959 C CA . GLY A 1 115 ? 10.785 1.929 -8.301 1.00 84.31 115 GLY A CA 1
ATOM 960 C C . GLY A 1 115 ? 10.290 0.820 -9.234 1.00 84.31 115 GLY A C 1
ATOM 961 O O . GLY A 1 115 ? 10.934 0.583 -10.262 1.00 84.31 115 GLY A O 1
ATOM 962 N N . ASP A 1 116 ? 9.163 0.167 -8.953 1.00 85.62 116 ASP A N 1
ATOM 963 C CA . ASP A 1 116 ? 8.574 -0.795 -9.883 1.00 85.62 116 ASP A CA 1
ATOM 964 C C . ASP A 1 116 ? 8.071 -0.107 -11.148 1.00 85.62 116 ASP A C 1
ATOM 966 O O . ASP A 1 116 ? 7.513 1.000 -11.128 1.00 85.62 116 ASP A O 1
ATOM 970 N N . VAL A 1 117 ? 8.260 -0.794 -12.274 1.00 85.00 117 VAL A N 1
ATOM 971 C CA . VAL A 1 117 ? 7.820 -0.323 -13.584 1.00 85.00 117 VAL A CA 1
ATOM 972 C C . VAL A 1 117 ? 6.659 -1.187 -14.036 1.00 85.00 117 VAL A C 1
ATOM 974 O O . VAL A 1 117 ? 6.738 -2.414 -14.075 1.00 85.00 117 VAL A O 1
ATOM 977 N N . HIS A 1 118 ? 5.577 -0.529 -14.422 1.00 85.50 118 HIS A N 1
ATOM 978 C CA . HIS A 1 118 ? 4.411 -1.194 -14.975 1.00 85.50 118 HIS A CA 1
ATOM 979 C C . HIS A 1 118 ? 3.991 -0.514 -16.265 1.00 85.50 118 HIS A C 1
ATOM 981 O O . HIS A 1 118 ? 4.179 0.691 -16.468 1.00 85.50 118 HIS A O 1
ATOM 987 N N . HIS A 1 119 ? 3.385 -1.297 -17.146 1.00 85.19 119 HIS A N 1
ATOM 988 C CA . HIS A 1 119 ? 2.781 -0.790 -18.359 1.00 85.19 119 HIS A CA 1
ATOM 989 C C . HIS A 1 119 ? 1.276 -1.017 -18.331 1.00 85.19 119 HIS A C 1
ATOM 991 O O . HIS A 1 119 ? 0.775 -2.056 -17.905 1.00 85.19 119 HIS A O 1
ATOM 997 N N . SER A 1 120 ? 0.544 0.003 -18.764 1.00 80.56 120 SER A N 1
ATOM 998 C CA . SER A 1 120 ? -0.911 0.017 -18.760 1.00 80.56 120 SER A CA 1
ATOM 999 C C . SER A 1 120 ? -1.437 0.108 -20.187 1.00 80.56 120 SER A C 1
ATOM 1001 O O . SER A 1 120 ? -0.931 0.878 -21.012 1.00 80.56 120 SER A O 1
ATOM 1003 N N . LYS A 1 121 ? -2.458 -0.695 -20.494 1.00 79.50 121 LYS A N 1
ATOM 1004 C CA . LYS A 1 121 ? -3.118 -0.706 -21.802 1.00 79.50 121 LYS A CA 1
ATOM 1005 C C . LYS A 1 121 ? -4.588 -0.349 -21.650 1.00 79.50 121 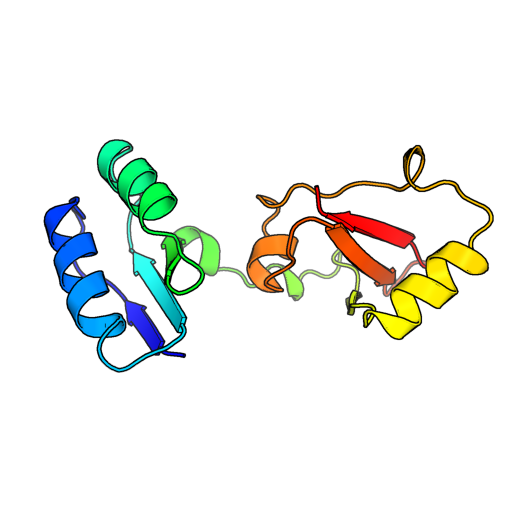LYS A C 1
ATOM 1007 O O . LYS A 1 121 ? -5.330 -1.011 -20.925 1.00 79.50 121 LYS A O 1
ATOM 1012 N N . LYS A 1 122 ? -5.033 0.683 -22.369 1.00 71.94 122 LYS A N 1
ATOM 1013 C CA . LYS A 1 122 ? -6.451 1.058 -22.403 1.00 71.94 122 LYS A CA 1
ATOM 1014 C C . LYS A 1 122 ? -7.231 0.058 -23.250 1.00 71.94 122 LYS A C 1
ATOM 1016 O O . LYS A 1 122 ? -6.905 -0.166 -24.411 1.00 71.94 122 LYS A O 1
ATOM 1021 N N . GLN A 1 123 ? -8.298 -0.495 -22.683 1.00 64.19 123 GLN A N 1
ATOM 1022 C CA . GLN A 1 123 ? -9.115 -1.511 -23.349 1.00 64.19 123 GLN A CA 1
ATOM 1023 C C . GLN A 1 123 ? -9.848 -0.963 -24.596 1.00 64.19 123 GLN A C 1
ATOM 1025 O O . GLN A 1 123 ? -10.084 -1.712 -25.535 1.00 64.19 123 GLN A O 1
ATOM 1030 N N . HIS A 1 124 ? -10.150 0.343 -24.637 1.00 62.47 124 HIS A N 1
ATOM 1031 C CA . HIS A 1 124 ? -11.012 0.959 -25.662 1.00 62.47 124 HIS A CA 1
ATOM 1032 C C . HIS A 1 124 ? -10.307 1.978 -26.586 1.00 62.47 124 HIS A C 1
ATOM 1034 O O . HIS A 1 124 ? -10.938 2.496 -27.499 1.00 62.47 124 HIS A O 1
ATOM 1040 N N . ALA A 1 125 ? -9.024 2.299 -26.372 1.00 55.91 125 ALA A N 1
ATOM 1041 C CA . ALA A 1 125 ? -8.351 3.434 -27.032 1.00 55.91 125 ALA A CA 1
ATOM 1042 C C . ALA A 1 125 ? -7.255 3.032 -28.046 1.00 55.91 125 ALA A C 1
ATOM 1044 O O . ALA A 1 125 ? -6.319 3.790 -28.284 1.00 55.91 125 ALA A O 1
ATOM 1045 N N . GLY A 1 126 ? -7.337 1.835 -28.636 1.00 57.78 126 GLY A N 1
ATOM 1046 C CA . GLY A 1 126 ? -6.267 1.297 -29.487 1.00 57.78 126 GLY A CA 1
ATOM 1047 C C . GLY A 1 126 ? -5.038 0.828 -28.688 1.00 57.78 126 GLY A C 1
ATOM 1048 O O . GLY A 1 126 ? -5.031 0.847 -27.457 1.00 57.78 126 GLY A O 1
ATOM 1049 N N . LYS A 1 127 ? -3.989 0.346 -29.374 1.00 60.53 127 LYS A N 1
ATOM 1050 C CA . LYS A 1 127 ? -2.761 -0.205 -28.753 1.00 60.53 127 LYS A CA 1
ATOM 1051 C C . LYS A 1 127 ? -1.832 0.898 -28.207 1.00 60.53 127 LYS A C 1
ATOM 1053 O O . LYS A 1 127 ? -0.653 0.916 -28.540 1.00 60.53 127 LYS A O 1
ATOM 1058 N N . TYR A 1 128 ? -2.338 1.816 -27.385 1.00 63.00 128 TYR A N 1
ATOM 1059 C CA . TYR A 1 128 ? -1.475 2.747 -26.658 1.00 63.00 128 TYR A CA 1
ATOM 1060 C C . TYR A 1 128 ? -1.037 2.107 -25.340 1.00 63.00 128 TYR A C 1
ATOM 1062 O O . TYR A 1 128 ? -1.877 1.741 -24.512 1.00 63.00 128 TYR A O 1
ATOM 1070 N N . VAL A 1 129 ? 0.273 1.941 -25.176 1.00 70.25 129 VAL A N 1
ATOM 1071 C CA . VAL A 1 129 ? 0.895 1.404 -23.964 1.00 70.25 129 VAL A CA 1
ATOM 1072 C C . VAL A 1 129 ? 1.567 2.567 -23.251 1.00 70.25 129 VAL A C 1
ATOM 1074 O O . VAL A 1 129 ? 2.443 3.212 -23.820 1.00 70.25 129 VAL A O 1
ATOM 1077 N N . SER A 1 130 ? 1.134 2.856 -22.025 1.00 76.81 130 SER A N 1
ATOM 1078 C CA . SER A 1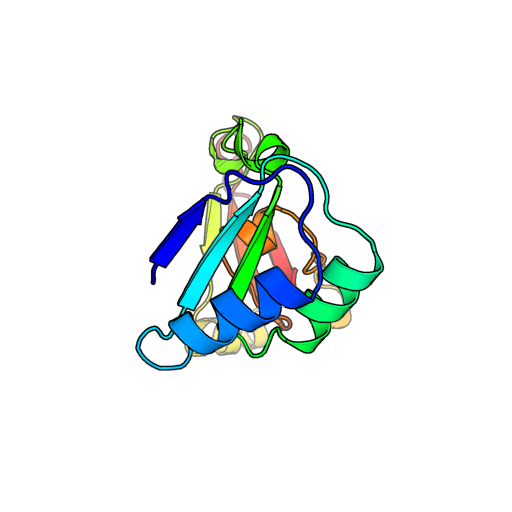 130 ? 1.775 3.864 -21.178 1.00 76.81 130 SER A CA 1
ATOM 1079 C C . SER A 1 130 ? 2.574 3.162 -20.095 1.00 76.81 130 SER A C 1
ATOM 1081 O O . SER A 1 130 ? 2.000 2.381 -19.335 1.00 76.81 130 SER A O 1
ATOM 1083 N N . CYS A 1 131 ? 3.871 3.451 -20.018 1.00 81.00 131 CYS A N 1
ATOM 1084 C CA . CYS A 1 131 ? 4.746 2.946 -18.965 1.00 81.00 131 CYS A CA 1
ATOM 1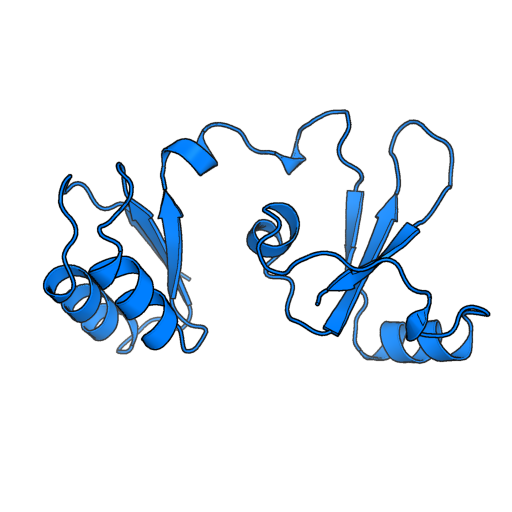085 C C . CYS A 1 131 ? 4.892 3.991 -17.862 1.00 81.00 131 CYS A C 1
ATOM 1087 O O . CYS A 1 131 ? 5.153 5.160 -18.155 1.00 81.00 131 CYS A O 1
ATOM 1089 N N . CYS A 1 132 ? 4.748 3.559 -16.615 1.00 84.25 132 CYS A N 1
ATOM 1090 C CA . CYS A 1 132 ? 4.839 4.410 -15.439 1.00 84.25 132 CYS A CA 1
ATOM 1091 C C . CYS A 1 132 ? 5.758 3.767 -14.394 1.00 84.25 132 CYS A C 1
ATOM 1093 O O . CYS A 1 132 ? 5.892 2.543 -14.345 1.00 84.25 132 CYS A O 1
ATOM 1095 N N . VAL A 1 133 ? 6.364 4.601 -13.551 1.00 85.69 133 VAL A N 1
ATOM 1096 C CA . VAL A 1 133 ? 7.237 4.186 -12.442 1.00 85.69 133 VAL A CA 1
ATOM 1097 C C . VAL A 1 133 ? 6.560 4.534 -11.118 1.00 85.69 133 VAL A C 1
ATOM 1099 O O . VAL A 1 133 ? 5.961 5.605 -11.003 1.00 85.69 133 VAL A O 1
ATOM 1102 N N . CYS A 1 134 ? 6.613 3.655 -10.120 1.00 85.88 134 CYS A N 1
ATOM 1103 C CA . CYS A 1 134 ? 6.154 4.012 -8.777 1.00 85.88 134 CYS A CA 1
ATOM 1104 C C . CYS A 1 134 ? 7.188 4.891 -8.068 1.00 85.88 134 CYS A C 1
ATOM 1106 O O . CYS A 1 134 ? 8.376 4.567 -8.066 1.00 85.88 134 CYS A O 1
ATOM 1108 N N . ASN A 1 135 ? 6.724 6.001 -7.491 1.00 82.00 135 ASN A N 1
ATOM 1109 C CA . ASN A 1 135 ? 7.519 6.822 -6.575 1.00 82.00 135 ASN A CA 1
ATOM 1110 C C . ASN A 1 135 ? 7.737 6.127 -5.237 1.00 82.00 135 ASN A C 1
ATOM 1112 O O . ASN A 1 135 ? 6.813 5.397 -4.812 1.00 82.00 135 ASN A O 1
#

Solvent-accessible surface area (backbone atoms only — not comparable to full-atom values): 8013 Å² total; per-residue (Å²): 114,48,79,46,79,49,88,59,77,76,54,48,54,70,56,52,54,54,51,48,65,60,35,74,77,78,46,74,29,34,41,39,32,29,71,48,84,61,47,69,73,30,49,57,48,47,64,73,63,47,70,88,28,58,47,80,44,46,44,78,72,63,76,57,71,68,80,76,39,90,87,47,51,53,77,45,76,53,52,75,71,52,44,54,50,45,65,73,70,44,91,68,57,79,89,76,48,51,70,43,58,51,84,37,68,67,27,59,73,67,69,52,47,70,69,41,46,34,40,32,35,43,87,86,71,60,96,50,74,50,62,36,32,29,79

Sequence (135 aa):
MIVYFLKEDRIGTKHITKIYNMITRRISHCILVYPKPISLAAETYLEKTHEDTIESFVEDHLLVNITKNRLMPIYYFLTDTEKDIFYKTSCLPDSQRPRISINNPVCRYYEIQPGDVHHSKKQHAGKYVSCCVCN